Protein AF-X1EWP8-F1 (afdb_monomer_lite)

Secondary structure (DSSP, 8-state):
-------------S--PPPP-HHHHHHHHHHGGG-SSPP---S---STTT-

Radius of gyration: 16.93 Å; chains: 1; bounding box: 39×17×42 Å

Foldseek 3Di:
DDDDDDDDDDDDDDDDDDADDQVVLVVVVVCCVVDPDDDDDPRHDDDPSRD

InterPro domains:
  IPR001986 Enolpyruvate transferase domain [PF00275] (7-50)
  IPR005750 UDP-N-acetylglucosamine 1-carboxyvinyltransferase [PTHR43783] (2-51)
  IPR013792 RNA 3'-terminal phosphate cyclase/enolpyruvate transferase, alpha/beta [SSF55205] (1-50)
  IPR036968 Enolpyruvate transferase domain superfam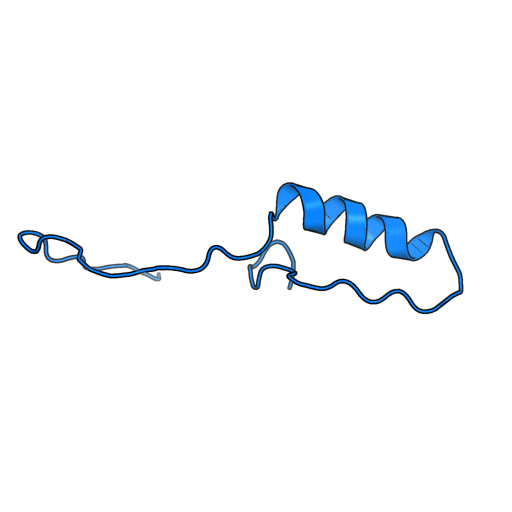ily [G3DSA:3.65.10.10] (4-18)
  IPR036968 Enolpyruvate transferase domain superfamily [G3DSA:3.65.10.10] (21-51)

Organism: NCBI:txid412755

pLDDT: mean 96.32, std 2.79, range [82.12, 98.5]

Sequence (51 aa):
MEQFVIQGGYPLEGKVTPSGNKNAALPLLAACFLTEEPVRLHNVPDIQDVN

Structure (mmCIF, N/CA/C/O backbone):
data_AF-X1EWP8-F1
#
_entry.id   AF-X1EWP8-F1
#
loop_
_atom_site.group_PDB
_atom_site.id
_atom_site.type_symbol
_atom_site.label_atom_id
_atom_site.label_alt_id
_atom_site.label_comp_id
_atom_site.label_asym_id
_atom_site.label_entity_id
_atom_site.label_seq_id
_atom_site.pdbx_PDB_ins_code
_atom_site.Cartn_x
_atom_site.Cartn_y
_atom_site.Cartn_z
_atom_site.occupancy
_atom_site.B_iso_or_equiv
_atom_site.auth_seq_id
_atom_site.auth_comp_id
_atom_site.auth_asym_id
_atom_site.auth_atom_id
_atom_site.pdbx_PDB_model_num
ATOM 1 N N . MET A 1 1 ? -25.877 -4.754 -3.049 1.00 82.12 1 MET A N 1
ATOM 2 C CA . MET A 1 1 ? -25.425 -3.527 -2.364 1.00 82.12 1 MET A CA 1
ATOM 3 C C . MET A 1 1 ? -24.741 -3.965 -1.096 1.00 82.12 1 MET A C 1
ATOM 5 O O . MET A 1 1 ? -25.390 -4.599 -0.271 1.00 82.12 1 MET A O 1
ATOM 9 N N . GLU A 1 2 ? -23.446 -3.707 -0.988 1.00 91.81 2 GLU A N 1
ATOM 10 C CA . GLU A 1 2 ? -22.709 -3.955 0.248 1.00 91.81 2 GLU A CA 1
ATOM 11 C C . GLU A 1 2 ? -22.863 -2.744 1.167 1.00 91.81 2 GLU A C 1
ATOM 13 O O . GLU A 1 2 ? -22.914 -1.605 0.699 1.00 91.81 2 GLU A O 1
ATOM 18 N N . GLN A 1 3 ? -23.001 -2.994 2.466 1.00 96.19 3 GLN A N 1
ATOM 19 C CA . GLN A 1 3 ? -23.137 -1.947 3.471 1.00 96.19 3 GLN A CA 1
ATOM 20 C C . GLN A 1 3 ? -22.364 -2.332 4.727 1.00 96.19 3 GLN A C 1
ATOM 22 O O . GLN A 1 3 ? -22.377 -3.493 5.139 1.00 96.19 3 GLN A O 1
ATOM 27 N N . PHE A 1 4 ? -21.749 -1.340 5.364 1.00 96.44 4 PHE A N 1
ATOM 28 C CA . PHE A 1 4 ? -21.265 -1.477 6.730 1.00 96.44 4 PHE A CA 1
ATOM 29 C C . PHE A 1 4 ? -22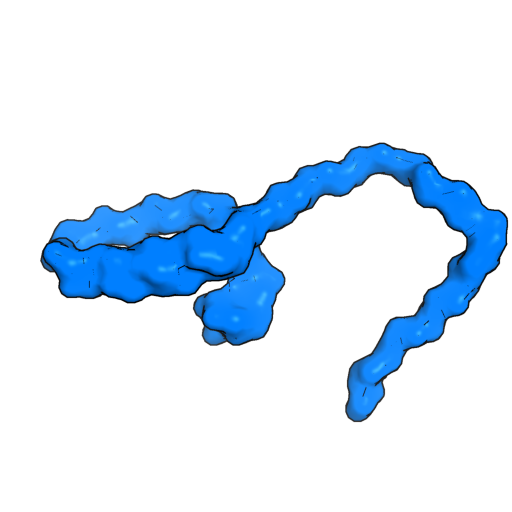.301 -0.909 7.696 1.00 96.44 4 PHE A C 1
ATOM 31 O O . PHE A 1 4 ? -22.676 0.257 7.600 1.00 96.44 4 PHE A O 1
ATOM 38 N N . VAL A 1 5 ? -22.739 -1.730 8.652 1.00 96.19 5 VAL A N 1
ATOM 39 C CA . VAL A 1 5 ? -23.535 -1.290 9.803 1.00 96.19 5 VAL A CA 1
ATOM 40 C C . VAL A 1 5 ? -22.585 -1.156 10.988 1.00 96.19 5 VAL A C 1
ATOM 42 O O . VAL A 1 5 ? -22.141 -2.155 11.546 1.00 96.19 5 VAL A O 1
ATOM 45 N N . ILE A 1 6 ? -22.233 0.079 11.345 1.00 96.00 6 ILE A N 1
ATOM 46 C CA . ILE A 1 6 ? -21.248 0.373 12.394 1.00 96.00 6 ILE A CA 1
ATOM 47 C C . ILE A 1 6 ? -21.976 0.796 13.672 1.00 96.00 6 ILE A C 1
ATOM 49 O O . ILE A 1 6 ? -22.772 1.734 13.655 1.00 96.00 6 ILE A O 1
ATOM 53 N N . GLN A 1 7 ? -21.674 0.134 14.791 1.00 96.75 7 GLN A N 1
ATOM 54 C CA . GLN A 1 7 ? -22.143 0.525 16.123 1.00 96.75 7 GLN A CA 1
ATOM 55 C C . GLN A 1 7 ? -21.035 1.293 16.851 1.00 96.75 7 GLN A C 1
ATOM 57 O O . GLN A 1 7 ? -19.964 0.753 17.121 1.00 96.75 7 GLN A O 1
ATOM 62 N N . GLY A 1 8 ? -21.283 2.573 17.131 1.00 97.19 8 GLY A N 1
ATOM 63 C CA . GLY A 1 8 ? -20.347 3.433 17.859 1.00 97.19 8 GLY A CA 1
ATOM 64 C C . GLY A 1 8 ? -20.361 3.207 19.376 1.00 97.19 8 GLY A C 1
ATOM 65 O O . GLY A 1 8 ? -21.112 2.385 19.889 1.00 97.19 8 GLY A O 1
ATOM 66 N N . GLY A 1 9 ? -19.551 3.990 20.097 1.00 97.25 9 GLY A N 1
ATOM 67 C CA . GLY A 1 9 ? -19.495 3.985 21.569 1.00 97.25 9 GLY A CA 1
ATOM 68 C C . GLY A 1 9 ? -18.333 3.194 22.176 1.00 97.25 9 GLY A C 1
ATOM 69 O O . GLY A 1 9 ? -18.194 3.168 23.395 1.00 97.25 9 GLY A O 1
ATOM 70 N N . TYR A 1 10 ? -17.478 2.600 21.342 1.00 95.62 10 TYR A N 1
ATOM 71 C CA . TYR A 1 10 ? -16.325 1.812 21.775 1.00 95.62 10 TYR A CA 1
ATOM 72 C C . TYR A 1 10 ? -15.020 2.545 21.433 1.00 95.62 10 TYR A C 1
ATOM 74 O O . TYR A 1 10 ? -14.801 2.854 20.258 1.00 95.62 10 TYR A O 1
ATOM 82 N N . PRO A 1 11 ? -14.144 2.843 22.412 1.00 96.81 11 PRO A N 1
ATOM 83 C CA . PRO A 1 11 ? -12.804 3.327 22.108 1.00 96.81 11 PRO A CA 1
ATOM 84 C C . PRO A 1 11 ? -12.022 2.236 21.365 1.00 96.81 11 PRO A C 1
ATOM 86 O O . PRO A 1 11 ? -12.062 1.067 21.743 1.00 96.81 11 PRO A O 1
ATOM 89 N N . LEU A 1 12 ? -11.314 2.615 20.299 1.00 96.81 12 LEU A N 1
ATOM 90 C CA . LEU A 1 12 ? -10.433 1.693 19.585 1.00 96.81 12 LEU A CA 1
ATOM 91 C C . LEU A 1 12 ? -9.121 1.536 20.363 1.00 96.81 12 LEU A C 1
ATOM 93 O O . LEU A 1 12 ? -8.451 2.527 20.647 1.00 96.81 12 LEU A O 1
ATOM 97 N N . GLU A 1 13 ? -8.733 0.296 20.652 1.00 97.62 13 GLU A N 1
ATOM 98 C CA . GLU A 1 13 ? -7.456 -0.042 21.279 1.00 97.62 13 GLU A CA 1
ATOM 99 C C . GLU A 1 13 ? -6.800 -1.201 20.522 1.00 97.62 13 GLU A C 1
ATOM 101 O O . GLU A 1 13 ? -7.436 -2.214 20.231 1.00 97.62 13 GLU A O 1
ATOM 106 N N . GLY A 1 14 ? -5.523 -1.047 20.172 1.00 96.75 14 GLY A N 1
ATOM 107 C CA . GLY A 1 14 ? -4.770 -2.069 19.457 1.00 96.75 14 GLY A CA 1
ATOM 108 C C . GLY A 1 14 ? -3.713 -1.490 18.525 1.00 96.75 14 GLY A C 1
ATOM 109 O O . GLY A 1 14 ? -3.336 -0.322 18.614 1.00 96.75 14 GLY A O 1
ATOM 110 N N . LYS A 1 15 ? -3.214 -2.338 17.624 1.00 97.94 15 LYS A N 1
ATOM 111 C CA . LYS A 1 15 ? -2.241 -1.976 16.590 1.00 97.94 15 LYS A CA 1
ATOM 112 C C . LYS A 1 15 ? -2.725 -2.493 15.243 1.00 97.94 15 LYS A C 1
ATOM 114 O O . LYS A 1 15 ? -3.280 -3.583 15.164 1.00 97.94 15 LYS A O 1
ATOM 119 N N . VAL A 1 16 ? -2.461 -1.724 14.195 1.00 96.81 16 VAL A N 1
ATOM 120 C CA . VAL A 1 16 ? -2.714 -2.109 12.805 1.00 96.81 16 VAL A CA 1
ATOM 121 C C . VAL A 1 16 ? -1.419 -1.927 12.031 1.00 96.81 16 VAL A C 1
ATOM 123 O O . VAL A 1 16 ? -0.764 -0.892 12.152 1.00 96.81 16 VAL A O 1
ATOM 126 N N . THR A 1 17 ? -1.052 -2.928 11.237 1.00 96.81 17 THR A N 1
ATOM 127 C CA . THR A 1 17 ? 0.033 -2.797 10.264 1.00 96.81 17 THR A CA 1
ATOM 128 C C . THR A 1 17 ? -0.567 -2.279 8.959 1.00 96.81 17 THR A C 1
ATOM 130 O O . THR A 1 17 ? -1.415 -2.965 8.388 1.00 96.81 17 THR A O 1
ATOM 133 N N . PRO A 1 18 ? -0.179 -1.086 8.480 1.00 95.69 18 PRO A N 1
ATOM 134 C CA . PRO A 1 18 ? -0.684 -0.571 7.217 1.00 95.69 18 PRO A CA 1
ATOM 135 C C . PRO A 1 18 ? -0.197 -1.434 6.049 1.00 95.69 18 PRO A C 1
ATOM 137 O O . PRO A 1 18 ? 0.946 -1.893 6.035 1.00 95.69 18 PRO A O 1
ATOM 140 N N . SER A 1 19 ? -1.063 -1.629 5.057 1.00 96.38 19 SER A N 1
ATOM 141 C CA . SER A 1 19 ? -0.700 -2.273 3.793 1.00 96.38 19 SER A CA 1
ATOM 142 C C . SER A 1 19 ? 0.159 -1.349 2.918 1.00 96.38 19 SER A C 1
ATOM 144 O O . SER A 1 19 ? 0.351 -0.167 3.219 1.00 96.38 19 SER A O 1
ATOM 146 N N . GLY A 1 20 ? 0.668 -1.884 1.807 1.00 97.00 20 GLY A N 1
ATOM 147 C CA . GLY A 1 20 ? 1.398 -1.114 0.804 1.00 97.00 20 GLY A CA 1
ATOM 148 C C . GLY A 1 20 ? 0.656 0.105 0.265 1.00 97.00 20 GLY A C 1
ATOM 149 O O . GLY A 1 20 ? -0.571 0.166 0.230 1.00 97.00 20 GLY A O 1
ATOM 150 N N . ASN A 1 21 ? 1.419 1.085 -0.217 1.00 97.31 21 ASN A N 1
ATOM 151 C CA . ASN A 1 21 ? 0.857 2.289 -0.816 1.00 97.31 21 ASN A CA 1
ATOM 152 C C . ASN A 1 21 ? 0.338 1.991 -2.231 1.00 97.31 21 ASN A C 1
ATOM 154 O O . ASN A 1 21 ? 1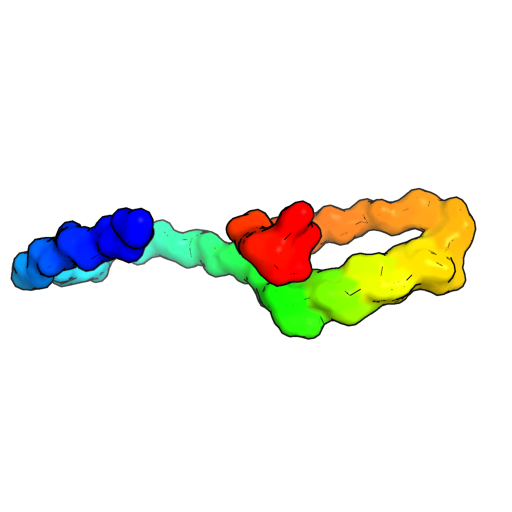.132 1.728 -3.135 1.00 97.31 21 ASN A O 1
ATOM 158 N N . LYS A 1 22 ? -0.977 2.111 -2.447 1.00 95.75 22 LYS A N 1
ATOM 159 C CA . LYS A 1 22 ? -1.587 1.887 -3.767 1.00 95.75 22 LYS A CA 1
ATOM 160 C C . LYS A 1 22 ? -1.005 2.776 -4.868 1.00 95.75 22 LYS A C 1
ATOM 162 O O . LYS A 1 22 ? -0.751 2.312 -5.971 1.00 95.75 22 LYS A O 1
ATOM 167 N N . ASN A 1 23 ? -0.705 4.033 -4.546 1.00 96.56 23 ASN A N 1
ATOM 168 C CA . ASN A 1 23 ? -0.189 5.002 -5.510 1.00 96.56 23 ASN A CA 1
ATOM 169 C C . ASN A 1 23 ? 1.271 4.715 -5.888 1.00 96.56 23 ASN A C 1
ATOM 171 O O . ASN A 1 23 ? 1.731 5.190 -6.919 1.00 96.56 23 ASN A O 1
ATOM 175 N N . ALA A 1 24 ? 1.993 3.940 -5.071 1.00 96.62 24 ALA A N 1
ATOM 176 C CA . ALA A 1 24 ? 3.297 3.400 -5.438 1.00 96.62 24 ALA A CA 1
ATOM 177 C C . ALA A 1 24 ? 3.158 2.073 -6.200 1.00 96.62 24 ALA A C 1
ATOM 179 O O . ALA A 1 24 ? 3.867 1.856 -7.177 1.00 96.62 24 ALA A O 1
ATOM 180 N N . ALA A 1 25 ? 2.231 1.202 -5.786 1.00 97.38 25 ALA A N 1
ATOM 181 C CA . ALA A 1 25 ? 2.028 -0.109 -6.398 1.00 97.38 25 ALA A CA 1
ATOM 182 C 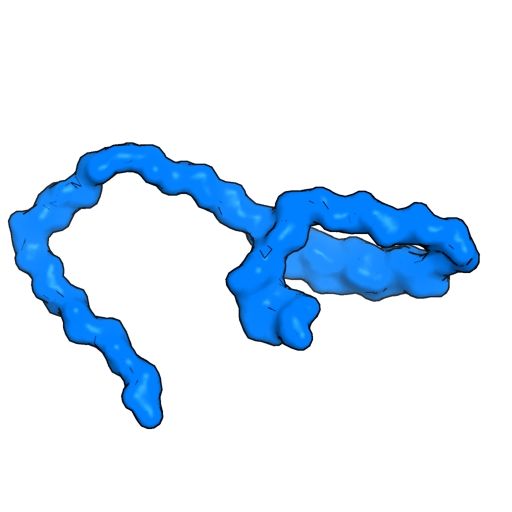C . ALA A 1 25 ? 1.678 -0.014 -7.892 1.00 97.38 25 ALA A C 1
ATOM 184 O O . ALA A 1 25 ? 2.292 -0.705 -8.697 1.00 97.38 25 ALA A O 1
ATOM 185 N N . LEU A 1 26 ? 0.761 0.879 -8.277 1.00 97.06 26 LEU A N 1
ATOM 186 C CA . LEU A 1 26 ? 0.308 1.014 -9.668 1.00 97.06 26 LEU A CA 1
ATOM 187 C C . LEU A 1 26 ? 1.439 1.335 -10.673 1.00 97.06 26 LEU A C 1
ATOM 189 O O . LEU A 1 26 ? 1.602 0.579 -11.633 1.00 97.06 26 LEU A O 1
ATOM 193 N N . PRO A 1 27 ? 2.265 2.387 -10.491 1.00 97.88 27 PRO A N 1
ATOM 194 C CA . PRO A 1 27 ? 3.378 2.645 -11.405 1.00 97.88 27 PRO A CA 1
ATOM 195 C C . PRO A 1 27 ? 4.480 1.579 -11.322 1.00 97.88 27 PRO A C 1
ATOM 197 O O . PRO A 1 27 ? 5.130 1.314 -12.330 1.00 97.88 27 PRO A O 1
ATOM 200 N N . LEU A 1 28 ? 4.687 0.936 -10.165 1.00 98.00 28 LEU A N 1
ATOM 201 C CA . LEU A 1 28 ? 5.659 -0.158 -10.036 1.00 98.00 28 LEU A CA 1
ATOM 202 C C . LEU A 1 28 ? 5.234 -1.408 -10.818 1.00 98.00 28 LEU A C 1
ATOM 204 O O . LEU A 1 28 ? 6.079 -2.042 -11.448 1.00 98.00 28 LEU A O 1
ATOM 208 N N . LEU A 1 29 ? 3.938 -1.736 -10.833 1.00 96.94 29 LEU A N 1
ATOM 209 C CA . LEU A 1 29 ? 3.391 -2.800 -11.679 1.00 96.94 29 LEU A CA 1
ATOM 210 C C . LEU A 1 29 ? 3.628 -2.495 -13.161 1.00 96.94 29 LEU A C 1
ATOM 212 O O . LEU A 1 29 ? 4.099 -3.359 -13.894 1.00 96.94 29 LEU A O 1
ATOM 216 N N . ALA A 1 30 ? 3.389 -1.252 -13.593 1.00 97.56 30 ALA A N 1
ATOM 217 C CA . ALA A 1 30 ? 3.679 -0.838 -14.965 1.00 97.56 30 ALA A CA 1
ATOM 218 C C . ALA A 1 30 ? 5.183 -0.919 -15.296 1.00 97.56 30 ALA A C 1
ATOM 220 O O . ALA A 1 30 ? 5.559 -1.359 -16.381 1.00 97.56 30 ALA A O 1
ATOM 221 N N . ALA A 1 31 ? 6.054 -0.549 -14.354 1.00 98.25 31 ALA A N 1
ATOM 222 C CA . ALA A 1 31 ? 7.503 -0.619 -14.532 1.00 98.25 31 ALA A CA 1
ATOM 223 C C . ALA A 1 31 ? 8.030 -2.057 -14.698 1.00 98.25 31 ALA A C 1
ATOM 225 O O . ALA A 1 31 ? 9.103 -2.237 -15.273 1.00 98.25 31 ALA A O 1
ATOM 226 N N . CYS A 1 32 ? 7.284 -3.081 -14.263 1.00 98.00 32 CYS A N 1
ATOM 227 C CA . CYS A 1 32 ? 7.664 -4.483 -14.471 1.00 98.00 32 CYS A CA 1
ATOM 228 C C . CYS A 1 32 ? 7.745 -4.857 -15.962 1.00 98.00 32 CYS A C 1
ATOM 230 O O . CYS A 1 32 ? 8.469 -5.782 -16.305 1.00 98.00 32 CYS A O 1
ATOM 232 N N . PHE A 1 33 ? 7.070 -4.119 -16.852 1.00 97.75 33 PHE A N 1
ATOM 233 C CA . PHE A 1 33 ? 7.155 -4.322 -18.304 1.00 97.75 33 PHE A CA 1
ATOM 234 C C . PHE A 1 33 ? 8.432 -3.752 -18.945 1.00 97.75 33 PHE A C 1
ATOM 236 O O . PHE A 1 33 ? 8.640 -3.929 -20.142 1.00 97.75 33 PHE A O 1
ATOM 243 N N . LEU A 1 34 ? 9.281 -3.048 -18.188 1.00 98.50 34 LEU A N 1
ATOM 244 C CA . LEU A 1 34 ? 10.501 -2.421 -18.714 1.00 98.50 34 LEU A CA 1
ATOM 245 C C . LEU A 1 34 ? 11.707 -3.374 -18.771 1.00 98.50 34 LEU A C 1
ATOM 247 O O . LEU A 1 34 ? 12.790 -2.959 -19.178 1.00 98.50 34 LEU A O 1
ATOM 251 N N . THR A 1 35 ? 11.544 -4.628 -18.348 1.00 98.00 35 THR A N 1
ATOM 252 C CA . THR A 1 35 ? 12.593 -5.651 -18.351 1.00 98.00 35 THR A CA 1
ATOM 253 C C . THR A 1 35 ? 12.011 -7.018 -18.702 1.00 98.00 35 THR A C 1
ATOM 255 O O . THR A 1 35 ? 10.842 -7.290 -18.440 1.00 98.00 35 THR A O 1
ATOM 258 N N . GLU A 1 36 ? 12.836 -7.883 -19.288 1.00 97.69 36 GLU A N 1
ATOM 259 C CA . GLU A 1 36 ? 12.506 -9.296 -19.512 1.00 97.69 36 GLU A CA 1
ATOM 260 C C . GLU A 1 36 ? 12.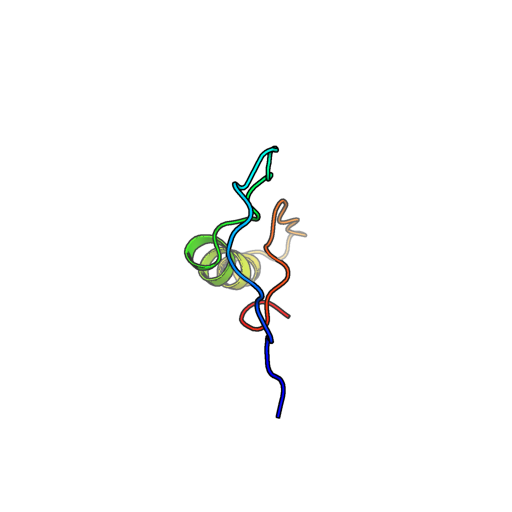817 -10.166 -18.280 1.00 97.69 36 GLU A C 1
ATOM 262 O O . GLU A 1 36 ? 12.421 -11.330 -18.214 1.00 97.69 36 GLU A O 1
ATOM 267 N N . GLU A 1 37 ? 13.524 -9.617 -17.286 1.00 98.44 37 GLU A N 1
ATOM 268 C CA . GLU A 1 37 ? 13.854 -10.334 -16.057 1.00 98.44 37 GLU A CA 1
ATOM 269 C C . GLU A 1 37 ? 12.650 -10.439 -15.103 1.00 98.44 37 GLU A C 1
ATOM 271 O O . GLU A 1 37 ? 11.842 -9.512 -15.004 1.00 98.44 37 GLU A O 1
ATOM 276 N N . PRO A 1 38 ? 12.532 -11.530 -14.321 1.00 97.94 38 PRO A N 1
ATOM 277 C CA . PRO A 1 38 ? 11.483 -11.646 -13.315 1.00 97.94 38 PRO A CA 1
ATOM 278 C C . PRO A 1 38 ? 11.570 -10.553 -12.240 1.00 97.94 38 PRO A C 1
ATOM 280 O O . PRO A 1 38 ? 12.554 -10.461 -11.506 1.00 97.94 38 PRO A O 1
ATOM 283 N N . VAL A 1 39 ? 10.488 -9.789 -12.068 1.00 98.25 39 VAL A N 1
ATOM 284 C CA . VAL A 1 39 ? 10.345 -8.797 -10.992 1.00 98.25 39 VAL A CA 1
ATOM 285 C C . VAL A 1 39 ? 9.431 -9.340 -9.895 1.00 98.25 39 VAL A C 1
ATOM 287 O O . VAL A 1 39 ? 8.345 -9.853 -10.164 1.00 98.25 39 VAL A O 1
ATOM 290 N N . ARG A 1 40 ? 9.851 -9.209 -8.631 1.00 97.88 40 ARG A N 1
ATOM 291 C CA . ARG A 1 40 ? 9.035 -9.555 -7.458 1.00 97.88 40 ARG A CA 1
ATOM 292 C C . ARG A 1 40 ? 8.769 -8.310 -6.621 1.00 97.88 40 ARG A C 1
ATOM 294 O O . ARG A 1 40 ? 9.672 -7.792 -5.970 1.00 97.88 40 ARG A O 1
ATOM 301 N N . LEU A 1 41 ? 7.519 -7.855 -6.613 1.00 96.94 41 LEU A N 1
ATOM 302 C CA . LEU A 1 41 ? 7.067 -6.772 -5.743 1.00 96.94 41 LEU A CA 1
ATOM 303 C C . LEU A 1 41 ? 6.601 -7.342 -4.397 1.00 96.94 41 LEU A C 1
ATOM 305 O O . LEU A 1 41 ? 5.846 -8.312 -4.342 1.00 96.94 41 LEU A O 1
ATOM 309 N N . HIS A 1 42 ? 7.057 -6.732 -3.306 1.00 97.38 42 HIS A N 1
ATOM 310 C CA . HIS A 1 42 ? 6.666 -7.076 -1.940 1.00 97.38 42 HIS A CA 1
ATOM 311 C C . HIS A 1 42 ? 5.796 -5.970 -1.344 1.00 97.38 42 HIS A C 1
ATOM 313 O O . HIS A 1 42 ? 5.902 -4.815 -1.751 1.00 97.38 42 HIS A O 1
ATOM 319 N N . ASN A 1 43 ? 4.972 -6.321 -0.349 1.00 96.81 43 ASN A N 1
ATOM 320 C CA . ASN A 1 43 ? 4.063 -5.381 0.313 1.00 96.81 43 ASN A CA 1
ATOM 321 C C . ASN A 1 43 ? 3.123 -4.670 -0.682 1.00 96.81 43 ASN A C 1
ATOM 323 O O . ASN A 1 43 ? 2.899 -3.469 -0.585 1.00 96.81 43 ASN A O 1
ATOM 327 N N . VAL A 1 44 ? 2.610 -5.401 -1.672 1.00 96.94 44 VAL A N 1
ATOM 328 C CA . VAL A 1 44 ? 1.583 -4.901 -2.592 1.00 96.94 44 VAL A CA 1
ATOM 329 C C . VAL A 1 44 ? 0.228 -4.958 -1.866 1.00 96.94 44 VAL A C 1
ATO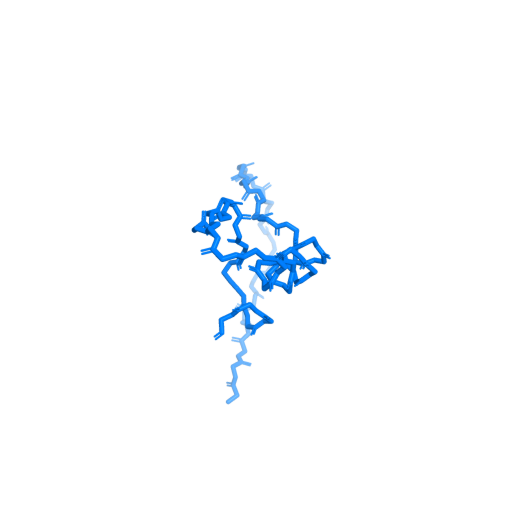M 331 O O . VAL A 1 44 ? -0.065 -5.991 -1.261 1.00 96.94 44 VAL A O 1
ATOM 334 N N . PRO A 1 45 ? -0.577 -3.877 -1.845 1.00 97.38 45 PRO A N 1
ATOM 335 C CA . PRO A 1 45 ? -1.865 -3.889 -1.160 1.00 97.38 45 PRO A CA 1
ATOM 336 C C . PRO A 1 45 ? -2.889 -4.748 -1.908 1.00 97.38 45 PRO A C 1
ATOM 338 O O . PRO A 1 45 ? -2.989 -4.673 -3.129 1.00 97.38 45 PRO A O 1
ATOM 341 N N . ASP A 1 46 ? -3.677 -5.508 -1.153 1.00 95.50 46 ASP A N 1
ATOM 342 C CA . ASP A 1 46 ? -4.778 -6.329 -1.658 1.00 95.50 46 ASP A CA 1
ATOM 343 C C . ASP A 1 46 ? -6.052 -5.477 -1.780 1.00 95.50 46 ASP A C 1
ATOM 345 O O . ASP A 1 46 ? -6.817 -5.321 -0.826 1.00 95.50 46 ASP A O 1
ATOM 349 N N . ILE A 1 47 ? -6.214 -4.817 -2.927 1.00 95.81 47 ILE A N 1
ATOM 350 C CA . ILE A 1 47 ? -7.328 -3.906 -3.220 1.00 95.81 47 ILE A CA 1
ATOM 351 C C . ILE A 1 47 ? -7.739 -4.021 -4.688 1.00 95.81 47 ILE A C 1
ATOM 353 O O . ILE A 1 47 ? -6.961 -4.453 -5.533 1.00 95.81 47 ILE A O 1
ATOM 357 N N . GLN A 1 48 ? -8.943 -3.551 -5.009 1.00 95.19 48 GLN A N 1
ATOM 358 C CA . GLN A 1 48 ? -9.512 -3.645 -6.355 1.00 95.19 48 GLN A CA 1
ATOM 359 C C . GLN A 1 48 ? -8.695 -2.930 -7.447 1.00 95.19 48 GLN A C 1
ATOM 361 O O . GLN A 1 48 ? -8.701 -3.362 -8.588 1.00 95.19 48 GLN A O 1
ATOM 366 N N . ASP A 1 49 ? -7.976 -1.849 -7.127 1.00 94.81 49 ASP A N 1
ATOM 367 C CA . ASP A 1 49 ? -7.129 -1.163 -8.119 1.00 94.81 49 ASP A CA 1
ATOM 368 C C . ASP A 1 49 ? -5.950 -2.051 -8.587 1.00 94.81 49 ASP A C 1
ATOM 370 O O . ASP A 1 49 ? -5.326 -1.759 -9.605 1.00 94.81 49 ASP A O 1
ATOM 374 N N . VAL A 1 50 ? -5.606 -3.090 -7.817 1.00 93.62 50 VAL A N 1
ATOM 375 C CA . VAL A 1 50 ? -4.420 -3.939 -8.005 1.00 93.62 50 VAL A CA 1
ATOM 376 C C . VAL A 1 50 ? -4.766 -5.355 -8.483 1.00 93.62 50 VAL A C 1
ATOM 378 O O . VAL A 1 50 ? -3.973 -5.923 -9.234 1.00 93.62 50 VAL A O 1
ATOM 381 N N . ASN A 1 51 ? -5.903 -5.918 -8.059 1.00 85.81 51 ASN A N 1
ATOM 382 C CA . ASN A 1 51 ? -6.359 -7.269 -8.425 1.00 85.81 51 ASN A CA 1
ATOM 383 C C . ASN A 1 51 ? -7.438 -7.248 -9.506 1.00 85.81 51 ASN A C 1
ATOM 385 O O . ASN A 1 51 ? -7.381 -8.127 -10.394 1.00 85.81 51 ASN A O 1
#